Protein AF-A0A496WF68-F1 (afdb_monomer_lite)

Secondary structure (DSSP, 8-state):
-HHHHHH---SS--HHHHHHHH-SS------PPPP-SS---S--HHHHHHHHHHHHHHH-SHHHHHHHHHHHHHHHHHHHHHHHHHHHHHHHHHHHHHHTHHHHHHHHHHHHHHHHHHHHHHHHHHHHHHHHHT---S-------S-----TTHHHHHHHHHHHHHHTT--

Sequence (171 aa):
IVDAMLQCHERSTFIPVLANSFANRTAEVEVQHAERENDDSKYNLWKLISLQFDLLTSMTTFPLRLLSIVGGGIALMGFLLSFVLIVTRLIYGSEWAAQGVFTVFAILFIFIGAQLLGMGLLGEYIGRIYNDVRARPRYFVKEIVGEEIEAKTSRKTKTKTKARVSLAKQV

Radius of gyration: 29.54 Å; chains: 1; bounding box: 76×64×75 Å

Structure (mmCIF, N/CA/C/O backbone):
data_AF-A0A496WF68-F1
#
_entry.id   AF-A0A496WF68-F1
#
loop_
_atom_site.group_PDB
_atom_site.id
_atom_site.type_symbol
_atom_site.label_atom_id
_atom_site.label_alt_id
_atom_site.label_comp_id
_atom_site.label_asym_id
_atom_site.label_entity_id
_atom_site.label_seq_id
_atom_site.pdbx_PDB_ins_code
_atom_site.Cartn_x
_atom_site.Cartn_y
_atom_site.Cartn_z
_atom_site.occupancy
_atom_site.B_iso_or_equiv
_atom_site.auth_seq_id
_atom_site.auth_comp_id
_atom_site.auth_asym_id
_atom_site.auth_atom_id
_atom_site.pdbx_PDB_model_num
ATOM 1 N N . ILE A 1 1 ? -29.947 -5.875 14.674 1.00 78.31 1 ILE A N 1
ATOM 2 C CA . ILE A 1 1 ? -28.654 -5.146 14.680 1.00 78.31 1 ILE A CA 1
ATOM 3 C C . ILE A 1 1 ? -27.714 -5.762 15.706 1.00 78.31 1 ILE A C 1
ATOM 5 O O . ILE A 1 1 ? -26.738 -6.355 15.282 1.00 78.31 1 ILE A O 1
ATOM 9 N N . VAL A 1 2 ? -28.038 -5.741 17.008 1.00 80.75 2 VAL A N 1
ATOM 10 C CA . VAL A 1 2 ? -27.184 -6.343 18.059 1.00 80.75 2 VAL A CA 1
ATOM 11 C C . VAL A 1 2 ? -26.855 -7.814 17.776 1.00 80.75 2 VAL A C 1
ATOM 13 O O . VAL A 1 2 ? -25.684 -8.165 17.737 1.00 80.75 2 VAL A O 1
ATOM 16 N N . ASP A 1 3 ? -27.850 -8.649 17.457 1.00 82.06 3 ASP A N 1
ATOM 17 C CA . ASP A 1 3 ? -27.604 -10.063 17.122 1.00 82.06 3 ASP A CA 1
ATOM 18 C C . ASP A 1 3 ? -26.730 -10.254 15.872 1.00 82.06 3 ASP A C 1
ATOM 20 O O . ASP A 1 3 ? -25.949 -11.197 15.810 1.00 82.06 3 ASP A O 1
ATOM 24 N N . ALA A 1 4 ? -26.835 -9.355 14.886 1.00 80.06 4 ALA A N 1
ATOM 25 C CA . ALA A 1 4 ? -26.003 -9.391 13.682 1.00 80.06 4 ALA A CA 1
ATOM 26 C C . ALA A 1 4 ? -24.557 -8.980 14.002 1.00 80.06 4 ALA A C 1
ATOM 28 O O . ALA A 1 4 ? -23.619 -9.650 13.586 1.00 80.06 4 ALA A O 1
ATOM 29 N N . MET A 1 5 ? -24.373 -7.946 14.828 1.00 80.62 5 MET A N 1
ATOM 30 C CA . MET A 1 5 ? -23.054 -7.530 15.311 1.00 80.62 5 MET A CA 1
ATOM 31 C C . MET A 1 5 ? -22.386 -8.610 16.172 1.00 80.62 5 MET A C 1
ATOM 33 O O . MET A 1 5 ? -21.175 -8.782 16.091 1.00 80.62 5 MET A O 1
ATOM 37 N N . LEU A 1 6 ? -23.156 -9.363 16.966 1.00 80.88 6 LEU A N 1
ATOM 38 C CA . LEU A 1 6 ? -22.646 -10.486 17.762 1.00 80.88 6 LEU A CA 1
ATOM 39 C C . LEU A 1 6 ? -22.175 -11.672 16.901 1.00 80.88 6 LEU A C 1
ATOM 41 O O . LEU A 1 6 ? -21.396 -12.491 17.381 1.00 80.88 6 LEU A O 1
ATOM 45 N N . GLN A 1 7 ? -22.624 -11.771 15.645 1.00 80.38 7 GLN A N 1
ATOM 46 C CA . GLN A 1 7 ? -22.168 -12.789 14.690 1.00 80.38 7 GLN A CA 1
ATOM 47 C C . GLN A 1 7 ? -20.881 -12.379 13.952 1.00 80.38 7 GLN A C 1
ATOM 49 O O . GLN A 1 7 ? -20.197 -13.241 13.391 1.00 80.38 7 GLN A O 1
ATOM 54 N N . CYS A 1 8 ? -20.515 -11.094 13.968 1.00 75.12 8 CYS A N 1
ATOM 55 C CA . CYS A 1 8 ? -19.260 -10.607 13.405 1.00 75.12 8 CYS A CA 1
ATOM 56 C C . CYS A 1 8 ? -18.089 -10.982 14.324 1.00 75.12 8 CYS A C 1
ATOM 58 O O . CYS A 1 8 ? -17.978 -10.506 15.452 1.00 75.12 8 CYS A O 1
ATOM 60 N N . HIS A 1 9 ? -17.180 -11.821 13.824 1.00 68.38 9 HIS A N 1
ATOM 61 C CA . HIS A 1 9 ? -15.994 -12.282 14.561 1.00 68.38 9 HIS A CA 1
ATOM 62 C C . HIS A 1 9 ? -14.747 -11.408 14.314 1.00 68.38 9 HIS A C 1
ATOM 64 O O . HIS A 1 9 ? -13.626 -11.816 14.612 1.00 68.38 9 HIS A O 1
ATOM 70 N N . GLU A 1 10 ? -14.928 -10.201 13.777 1.00 70.12 10 GLU A N 1
ATOM 71 C CA . GLU A 1 10 ? -13.847 -9.268 13.445 1.00 70.12 10 GLU A CA 1
ATOM 72 C C . GLU A 1 10 ? -13.124 -8.779 14.710 1.00 70.12 10 GLU A C 1
ATOM 74 O O . GLU A 1 10 ? -13.746 -8.238 15.633 1.00 70.12 10 GLU A O 1
ATOM 79 N N . ARG A 1 11 ? -11.790 -8.927 14.772 1.00 64.06 11 ARG A N 1
ATOM 80 C CA . ARG A 1 11 ? -11.011 -8.452 15.933 1.00 64.06 11 ARG A CA 1
ATOM 81 C C . ARG A 1 11 ? -10.917 -6.934 16.008 1.00 64.06 11 ARG A C 1
ATOM 83 O O . ARG A 1 11 ? -10.995 -6.383 17.111 1.00 64.06 11 ARG A O 1
ATOM 90 N N . SER A 1 12 ? -10.715 -6.280 14.865 1.00 61.72 12 SER A N 1
ATOM 91 C CA . SER A 1 12 ? -10.558 -4.825 14.755 1.00 61.72 12 SER A CA 1
ATOM 92 C C . SER A 1 12 ? -11.928 -4.159 14.648 1.00 61.72 12 SER A C 1
ATOM 94 O O . SER A 1 12 ? -12.332 -3.682 13.592 1.00 61.72 12 SER A O 1
ATOM 96 N N . THR A 1 13 ? -12.696 -4.190 15.737 1.00 60.31 13 THR A N 1
ATOM 97 C CA . THR A 1 13 ? -14.057 -3.648 15.726 1.00 60.31 13 THR A CA 1
ATOM 98 C C . THR A 1 13 ? -14.041 -2.167 16.078 1.00 60.31 13 THR A C 1
ATOM 100 O O . THR A 1 13 ? -14.004 -1.801 17.253 1.00 60.31 13 THR A O 1
ATOM 103 N N . PHE A 1 14 ? -14.141 -1.301 15.074 1.00 71.75 14 PHE A N 1
ATOM 104 C CA . PHE A 1 14 ? -14.607 0.060 15.315 1.00 71.75 14 PHE A CA 1
ATOM 105 C C . PHE A 1 14 ? -16.136 0.010 15.435 1.00 71.75 14 PHE A C 1
ATOM 107 O O . PHE A 1 14 ? -16.854 0.044 14.437 1.00 71.75 14 PHE A O 1
ATOM 114 N N . ILE A 1 15 ? -16.631 -0.152 16.670 1.00 76.69 15 ILE A N 1
ATOM 115 C CA . ILE A 1 15 ? -18.056 -0.389 16.977 1.00 76.69 15 ILE A CA 1
ATOM 116 C C . ILE A 1 15 ? -18.996 0.594 16.255 1.00 76.69 15 ILE A C 1
ATOM 118 O O . ILE A 1 15 ? -19.984 0.118 15.698 1.00 76.69 15 ILE A O 1
ATOM 122 N N . PRO A 1 16 ? -18.708 1.912 16.183 1.00 77.31 16 PRO A N 1
ATOM 123 C CA . PRO A 1 16 ? -19.573 2.852 15.468 1.00 77.31 16 PRO A CA 1
ATOM 124 C C . PRO A 1 16 ? -19.729 2.532 13.977 1.00 77.31 16 PRO A C 1
ATOM 126 O O . PRO A 1 16 ? -20.835 2.591 13.449 1.00 77.31 16 PRO A O 1
ATOM 129 N N . VAL A 1 17 ? -18.641 2.146 13.302 1.00 78.75 17 VAL A N 1
ATOM 130 C CA . VAL A 1 17 ? -18.657 1.814 11.868 1.00 78.75 17 VAL A CA 1
ATOM 131 C C . VAL A 1 17 ? -19.425 0.517 11.633 1.00 78.75 17 VAL A C 1
ATOM 133 O O . VAL A 1 17 ? -20.285 0.464 10.756 1.00 78.75 17 VAL A O 1
ATOM 136 N N . LEU A 1 18 ? -19.182 -0.504 12.462 1.00 78.94 18 LEU A N 1
ATOM 137 C CA . LEU A 1 18 ? -19.902 -1.774 12.367 1.00 78.94 18 LEU A CA 1
ATOM 138 C C . LEU A 1 18 ? -21.403 -1.585 12.629 1.00 78.94 18 LEU A C 1
ATOM 140 O O . LEU A 1 18 ? -22.237 -2.103 11.891 1.00 78.94 18 LEU A O 1
ATOM 144 N N . ALA A 1 19 ? -21.753 -0.806 13.655 1.00 80.88 19 ALA A N 1
ATOM 145 C CA . ALA A 1 19 ? -23.139 -0.499 13.985 1.00 80.88 19 ALA A CA 1
ATOM 146 C C . ALA A 1 19 ? -23.842 0.235 12.837 1.00 80.88 19 ALA A C 1
ATOM 148 O O . ALA A 1 19 ? -24.966 -0.127 12.498 1.00 80.88 19 ALA A O 1
ATOM 149 N N . ASN A 1 20 ? -23.176 1.213 12.213 1.00 82.38 20 ASN A N 1
ATOM 150 C CA . ASN A 1 20 ? -23.735 1.974 11.097 1.00 82.38 20 ASN A CA 1
ATOM 151 C C . ASN A 1 20 ? -23.919 1.110 9.834 1.00 82.38 20 ASN A C 1
ATOM 153 O O . ASN A 1 20 ? -24.922 1.250 9.146 1.00 82.38 20 ASN A O 1
ATOM 157 N N . SER A 1 21 ? -23.020 0.151 9.574 1.00 79.62 21 SER A N 1
ATOM 158 C CA . SER A 1 21 ? -23.135 -0.789 8.441 1.00 79.62 21 SER A CA 1
ATOM 159 C C . SER A 1 21 ? -24.405 -1.655 8.499 1.00 79.62 21 SER A C 1
ATOM 161 O O . SER A 1 21 ? -25.029 -1.934 7.477 1.00 79.62 21 SER A O 1
ATOM 163 N N . PHE A 1 22 ? -24.833 -2.050 9.705 1.00 83.12 22 PHE A N 1
ATOM 164 C CA . PHE A 1 22 ? -26.060 -2.832 9.913 1.00 83.12 22 PHE A CA 1
ATOM 165 C C . PHE A 1 22 ? -27.289 -1.983 10.268 1.00 83.12 22 PHE A C 1
ATOM 167 O O . PHE A 1 22 ? -28.390 -2.528 10.414 1.00 83.12 22 PHE A O 1
ATOM 174 N N . ALA A 1 23 ? -27.124 -0.677 10.472 1.00 84.12 23 ALA A N 1
ATOM 175 C CA . ALA A 1 23 ? -28.216 0.208 10.842 1.00 84.12 23 ALA A CA 1
ATOM 176 C C . ALA A 1 23 ? -29.029 0.601 9.606 1.00 84.12 23 ALA A C 1
ATOM 178 O O . ALA A 1 23 ? -28.499 1.085 8.617 1.00 84.12 23 ALA A O 1
ATOM 179 N N . ASN A 1 24 ? -30.351 0.429 9.684 1.00 80.25 24 ASN A N 1
ATOM 180 C CA . ASN A 1 24 ? -31.257 0.827 8.603 1.00 80.25 24 ASN A CA 1
ATOM 181 C C . ASN A 1 24 ? -31.665 2.311 8.694 1.00 80.25 24 ASN A C 1
ATOM 183 O O . ASN A 1 24 ? -32.071 2.922 7.712 1.00 80.25 24 ASN A O 1
ATOM 187 N N . ARG A 1 25 ? -31.597 2.895 9.898 1.00 81.25 25 ARG A N 1
ATOM 188 C CA . ARG A 1 25 ? -31.911 4.303 10.148 1.00 81.25 25 ARG A CA 1
ATOM 189 C C . ARG A 1 25 ? -31.000 4.836 11.244 1.00 81.25 25 ARG A C 1
ATOM 191 O O . ARG A 1 25 ? -31.061 4.362 12.377 1.00 81.25 25 ARG A O 1
ATOM 198 N N . THR A 1 26 ? -30.180 5.813 10.896 1.00 84.12 26 THR A N 1
ATOM 199 C CA . THR A 1 26 ? -29.289 6.527 11.809 1.00 84.12 26 THR A CA 1
ATOM 200 C C . THR A 1 26 ? -29.773 7.958 11.998 1.00 84.12 26 THR A C 1
ATOM 202 O O . THR A 1 26 ? -30.348 8.563 11.094 1.00 84.12 26 THR A O 1
ATOM 205 N N . ALA A 1 27 ? -29.601 8.470 13.211 1.00 87.25 27 ALA A N 1
ATOM 206 C CA . ALA A 1 27 ? -29.885 9.849 13.570 1.00 87.25 27 ALA A CA 1
ATOM 207 C C . ALA A 1 27 ? -28.755 10.339 14.473 1.00 87.25 27 ALA A C 1
ATOM 209 O O . ALA A 1 27 ? -28.272 9.587 15.323 1.00 87.25 27 ALA A O 1
ATOM 210 N N . GLU A 1 28 ? -28.337 11.580 14.273 1.00 86.69 28 GLU A N 1
ATOM 211 C CA . GLU A 1 28 ? -27.334 12.228 15.107 1.00 86.69 28 GLU A CA 1
ATOM 212 C C . GLU A 1 28 ? -28.044 12.975 16.234 1.00 86.69 28 GLU A C 1
ATOM 214 O O . GLU A 1 28 ? -29.037 13.668 16.009 1.00 86.69 28 GLU A O 1
ATOM 219 N N . VAL A 1 29 ? -27.562 12.788 17.460 1.00 88.19 29 VAL A N 1
ATOM 220 C CA . VAL A 1 29 ? -28.051 13.509 18.634 1.00 88.19 29 VAL A CA 1
ATOM 221 C C . VAL A 1 29 ? -26.917 14.396 19.100 1.00 88.19 29 VAL A C 1
ATOM 223 O O . VAL A 1 29 ? -25.846 13.900 19.450 1.00 88.19 29 VAL A O 1
ATOM 226 N N . GLU A 1 30 ? -27.144 15.703 19.076 1.00 86.25 30 GLU A N 1
ATOM 227 C CA . GLU A 1 30 ? -26.165 16.661 19.563 1.00 86.25 30 GLU A CA 1
ATOM 228 C C . GLU A 1 30 ? -26.055 16.543 21.085 1.00 86.25 30 GLU A C 1
ATOM 230 O O . GLU A 1 30 ? -27.050 16.601 21.811 1.00 86.25 30 GLU A O 1
ATOM 235 N N . VAL A 1 31 ? -24.831 16.337 21.567 1.00 86.62 31 VAL A N 1
ATOM 236 C CA . VAL A 1 31 ? -24.531 16.221 22.993 1.00 86.62 31 VAL A CA 1
ATOM 237 C C . VAL A 1 31 ? -23.508 17.291 23.331 1.00 86.62 31 VAL A C 1
ATOM 239 O O . VAL A 1 31 ? -22.436 17.347 22.721 1.00 86.62 31 VAL A O 1
ATOM 242 N N . GLN A 1 32 ? -23.825 18.144 24.302 1.00 84.75 32 GLN A N 1
ATOM 243 C CA . GLN A 1 32 ? -22.869 19.135 24.779 1.00 84.75 32 GLN A CA 1
ATOM 244 C C . GLN A 1 32 ? -21.726 18.426 25.505 1.00 84.75 32 GLN A C 1
ATOM 246 O O . GLN A 1 32 ? -21.946 17.636 26.424 1.00 84.75 32 GLN A O 1
ATOM 251 N N . HIS A 1 33 ? -20.502 18.698 25.065 1.00 79.75 33 HIS A N 1
ATOM 252 C CA . HIS A 1 33 ? -19.299 18.200 25.711 1.00 79.75 33 HIS A CA 1
ATOM 253 C C . HIS A 1 33 ? -18.791 19.277 26.666 1.00 79.75 33 HIS A C 1
ATOM 255 O O . HIS A 1 33 ? -18.559 20.409 26.246 1.00 79.75 33 HIS A O 1
ATOM 261 N N . ALA A 1 34 ? -18.632 18.930 27.943 1.00 80.75 34 ALA A N 1
ATOM 262 C CA . ALA A 1 34 ? -18.008 19.820 28.913 1.00 80.75 34 ALA A CA 1
ATOM 263 C C . ALA A 1 34 ? -16.531 20.049 28.557 1.00 80.75 34 ALA A C 1
ATOM 265 O O . ALA A 1 34 ? -15.852 19.153 28.041 1.00 80.75 34 ALA A O 1
ATOM 266 N N . GLU A 1 35 ? -16.042 21.253 28.837 1.00 72.81 35 GLU A N 1
ATOM 267 C CA . GLU A 1 35 ? -14.637 21.602 28.663 1.00 72.81 35 GLU A CA 1
ATOM 268 C C . GLU A 1 35 ? -13.776 20.750 29.612 1.00 72.81 35 GLU A C 1
ATOM 270 O O . GLU A 1 35 ? -14.160 20.472 30.750 1.00 72.81 35 GLU A O 1
ATOM 275 N N . ARG A 1 36 ? -12.642 20.237 29.125 1.00 73.62 36 ARG A N 1
ATOM 276 C CA . ARG A 1 36 ? -11.786 19.347 29.922 1.00 73.62 36 ARG A CA 1
ATOM 277 C C . ARG A 1 36 ? -11.043 20.176 30.972 1.00 73.62 36 ARG A C 1
ATOM 279 O O . ARG A 1 36 ? -10.199 20.979 30.602 1.00 73.62 36 ARG A O 1
ATOM 286 N N . GLU A 1 37 ? -11.317 19.948 32.257 1.00 68.38 37 GLU A N 1
ATOM 287 C CA . GLU A 1 37 ? -10.675 20.698 33.353 1.00 68.38 37 GLU A CA 1
ATOM 288 C C . GLU A 1 37 ? -9.232 20.265 33.662 1.00 68.38 37 GLU A C 1
ATOM 290 O O . GLU A 1 37 ? -8.469 21.063 34.191 1.00 68.38 37 GLU A O 1
ATOM 295 N N . ASN A 1 38 ? -8.838 19.025 33.351 1.00 62.84 38 ASN A N 1
ATOM 296 C CA . ASN A 1 38 ? -7.491 18.506 33.614 1.00 62.84 38 ASN A CA 1
ATOM 297 C C . ASN A 1 38 ? -7.182 17.307 32.708 1.00 62.84 38 ASN A C 1
ATOM 299 O O . ASN A 1 38 ? -7.643 16.203 32.984 1.00 62.84 38 ASN A O 1
ATOM 303 N N . ASP A 1 39 ? -6.437 17.525 31.625 1.00 64.19 39 ASP A N 1
ATOM 304 C CA . ASP A 1 39 ? -5.540 16.551 30.977 1.00 64.19 39 ASP A CA 1
ATOM 305 C C . ASP A 1 39 ? -5.005 17.159 29.671 1.00 64.19 39 ASP A C 1
ATOM 307 O O . ASP A 1 39 ? -5.748 17.801 28.922 1.00 64.19 39 ASP A O 1
ATOM 311 N N . ASP A 1 40 ?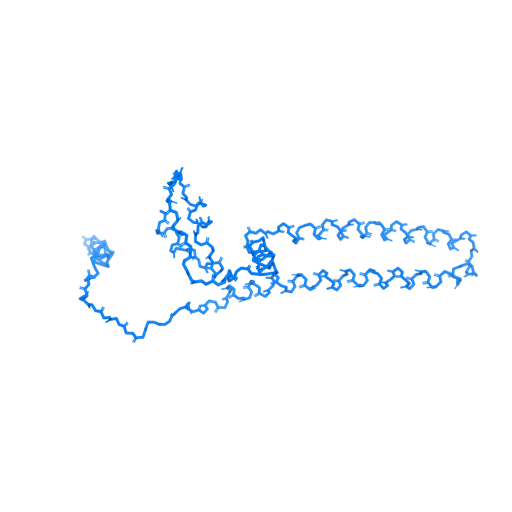 -3.745 16.882 29.342 1.00 68.31 40 ASP A N 1
ATOM 312 C CA . ASP A 1 40 ? -3.243 17.111 27.989 1.00 68.31 40 ASP A CA 1
ATOM 313 C C . ASP A 1 40 ? -3.926 16.155 27.000 1.00 68.31 40 ASP A C 1
ATOM 315 O O . ASP A 1 40 ? -4.259 15.002 27.304 1.00 68.31 40 ASP A O 1
ATOM 319 N N . SER A 1 41 ? -4.126 16.621 25.766 1.00 66.88 41 SER A N 1
ATOM 320 C CA . SER A 1 41 ? -4.693 15.794 24.702 1.00 66.88 41 SER A CA 1
ATOM 321 C C . SER A 1 41 ? -3.875 14.510 24.517 1.00 66.88 41 SER A C 1
ATOM 323 O O . SER A 1 41 ? -2.739 14.532 24.046 1.00 66.88 41 SER A O 1
ATOM 325 N N . LYS A 1 42 ? -4.487 13.348 24.787 1.00 67.56 42 LYS A N 1
ATOM 326 C CA . LYS A 1 42 ? -3.890 12.029 24.485 1.00 67.56 42 LYS A CA 1
ATOM 327 C C . LYS A 1 42 ? -3.793 11.737 22.978 1.00 67.56 42 LYS A C 1
ATOM 329 O O . LYS A 1 42 ? -3.311 10.668 22.585 1.00 67.56 42 LYS A O 1
ATOM 334 N N . TYR A 1 43 ? -4.258 12.663 22.136 1.00 66.25 43 TYR A N 1
ATOM 335 C CA . TYR A 1 43 ? -4.214 12.579 20.682 1.00 66.25 43 TYR A CA 1
ATOM 336 C C . TYR A 1 43 ? -2.986 13.312 20.145 1.00 66.25 43 TYR A C 1
ATOM 338 O O . TYR A 1 43 ? -3.001 14.518 19.922 1.00 66.25 43 TYR A O 1
ATOM 346 N N . ASN A 1 44 ? -1.919 12.552 19.908 1.00 79.50 44 ASN A N 1
ATOM 347 C CA . ASN A 1 44 ? -0.763 13.026 19.157 1.00 79.50 44 ASN A CA 1
ATOM 348 C C . ASN A 1 44 ? -1.045 12.879 17.648 1.00 79.50 44 ASN A C 1
ATOM 350 O O . ASN A 1 44 ? -1.613 11.861 17.243 1.00 79.50 44 ASN A O 1
ATOM 354 N N . LEU A 1 45 ? -0.647 13.847 16.813 1.00 79.75 45 LEU A N 1
ATOM 355 C CA . LEU A 1 45 ? -0.923 13.855 15.362 1.00 79.75 45 LEU A CA 1
ATOM 356 C C . LEU A 1 45 ? -0.498 12.545 14.676 1.00 79.75 45 LEU A C 1
ATOM 358 O O . LEU A 1 45 ? -1.242 11.981 13.876 1.00 79.75 45 LEU A O 1
ATOM 362 N N . TRP A 1 46 ? 0.650 11.992 15.068 1.00 80.25 46 TRP A N 1
ATOM 363 C CA . TRP A 1 46 ? 1.143 10.699 14.577 1.00 80.25 46 TRP A CA 1
ATOM 364 C C . TRP A 1 46 ? 0.215 9.526 14.905 1.00 80.25 46 TRP A C 1
ATOM 366 O O . TRP A 1 46 ? 0.036 8.617 14.096 1.00 80.25 46 TRP A O 1
ATOM 376 N N . LYS A 1 47 ? -0.418 9.563 16.079 1.00 77.06 47 LYS A N 1
ATOM 377 C CA . LYS A 1 47 ? -1.352 8.531 16.533 1.00 77.06 47 LYS A CA 1
ATOM 378 C C . LYS A 1 47 ? -2.676 8.602 15.770 1.00 77.06 47 LYS A C 1
ATOM 380 O O . LYS A 1 47 ? -3.246 7.559 15.475 1.00 77.06 47 LYS A O 1
ATOM 385 N N . LEU A 1 48 ? -3.125 9.806 15.407 1.00 80.06 48 LEU A N 1
ATOM 386 C CA . LEU A 1 48 ? -4.287 10.009 14.531 1.00 80.06 48 LEU A CA 1
ATOM 387 C C . LEU A 1 48 ? -4.034 9.471 13.117 1.00 80.06 48 LEU A C 1
ATOM 389 O O . LEU A 1 48 ? -4.882 8.770 12.572 1.00 80.06 48 LEU A O 1
ATOM 393 N N . ILE A 1 49 ? -2.859 9.748 12.544 1.00 78.44 49 ILE A N 1
ATOM 394 C CA . ILE A 1 49 ? -2.490 9.252 11.209 1.00 78.44 49 ILE A CA 1
ATOM 395 C C . ILE A 1 49 ? -2.417 7.721 11.208 1.00 78.44 49 ILE A C 1
ATOM 397 O O . ILE A 1 49 ? -3.032 7.081 10.358 1.00 78.44 49 ILE A O 1
ATOM 401 N N . SER A 1 50 ? -1.735 7.127 12.194 1.00 76.94 50 SER A N 1
ATOM 402 C CA . SER A 1 50 ? -1.692 5.668 12.363 1.00 76.94 50 SER A CA 1
ATOM 403 C C . SER A 1 50 ? -3.095 5.072 12.489 1.00 76.94 50 SER A C 1
ATOM 405 O O . SER A 1 50 ? -3.396 4.091 11.817 1.00 76.94 50 SER A O 1
ATOM 407 N N . LEU A 1 51 ? -3.972 5.690 13.290 1.00 75.94 51 LEU A N 1
ATOM 408 C CA . LEU A 1 51 ? -5.353 5.236 13.465 1.00 75.94 51 LEU A CA 1
ATOM 409 C C . LEU A 1 51 ? -6.137 5.256 12.144 1.00 75.94 51 LEU A C 1
ATOM 411 O O . LEU A 1 51 ? -6.892 4.328 11.864 1.00 75.94 51 LEU A O 1
ATOM 415 N N . GLN A 1 52 ? -5.947 6.286 11.316 1.00 75.62 52 GLN A N 1
ATOM 416 C CA . GLN A 1 52 ? -6.598 6.383 10.011 1.00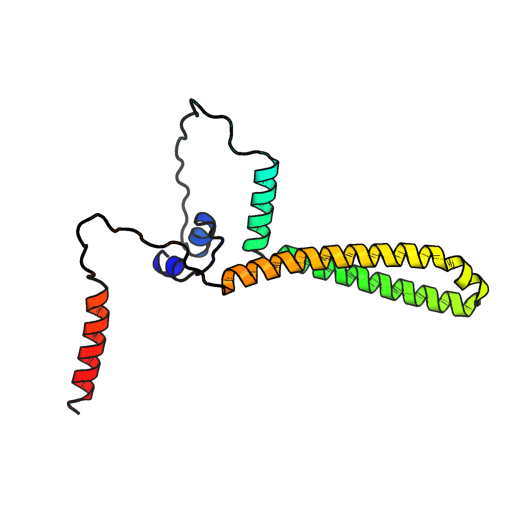 75.62 52 GLN A CA 1
ATOM 417 C C . GLN A 1 52 ? -6.097 5.310 9.033 1.00 75.62 52 GLN A C 1
ATOM 419 O O . GLN A 1 52 ? -6.905 4.737 8.299 1.00 75.62 52 GLN A O 1
ATOM 424 N N . PHE A 1 53 ? -4.792 5.013 9.029 1.00 71.75 53 PHE A N 1
ATOM 425 C CA . PHE A 1 53 ? -4.229 3.916 8.235 1.00 71.75 53 PHE A CA 1
ATOM 426 C C . PHE A 1 53 ? -4.734 2.552 8.714 1.00 71.75 53 PHE A C 1
ATOM 428 O O . PHE A 1 53 ? -5.120 1.727 7.888 1.00 71.75 53 PHE A O 1
ATOM 435 N N . ASP A 1 54 ? -4.821 2.333 10.027 1.00 74.50 54 ASP A N 1
ATOM 436 C CA . ASP A 1 54 ? -5.397 1.115 10.601 1.00 74.50 54 ASP A CA 1
ATOM 437 C C . ASP A 1 54 ? -6.869 0.932 10.212 1.00 74.50 54 ASP A C 1
ATOM 439 O O . ASP A 1 54 ? -7.288 -0.174 9.854 1.00 74.50 54 ASP A O 1
ATOM 443 N N . LEU A 1 55 ? -7.657 2.010 10.243 1.00 72.00 55 LEU A N 1
ATOM 444 C CA . LEU A 1 55 ? -9.058 2.016 9.815 1.00 72.00 55 LEU A CA 1
ATOM 445 C C . LEU A 1 55 ? -9.206 1.730 8.317 1.00 72.00 55 LEU A C 1
ATOM 447 O O . LEU A 1 55 ? -9.998 0.867 7.941 1.00 72.00 55 LEU A O 1
ATOM 451 N N . LEU A 1 56 ? -8.428 2.403 7.465 1.00 72.44 56 LEU A N 1
ATOM 452 C CA . LEU A 1 56 ? -8.438 2.159 6.020 1.00 72.44 56 LEU A CA 1
ATOM 453 C C . LEU A 1 56 ? -8.063 0.708 5.702 1.00 72.44 56 LEU A C 1
ATOM 455 O O . LEU A 1 56 ? -8.789 0.030 4.985 1.00 72.44 56 LEU A O 1
ATOM 459 N N . THR A 1 57 ? -6.980 0.195 6.275 1.00 71.19 57 THR A N 1
ATOM 460 C CA . THR A 1 57 ? -6.499 -1.163 5.988 1.00 71.19 57 THR A CA 1
ATOM 461 C C . THR A 1 57 ? -7.415 -2.251 6.563 1.00 71.19 57 THR A C 1
ATOM 463 O O . THR A 1 57 ? -7.495 -3.340 6.000 1.00 71.19 57 THR A O 1
ATOM 466 N N . SER A 1 58 ? -8.125 -1.987 7.669 1.00 67.19 58 SER A N 1
ATOM 467 C CA . SER A 1 58 ? -9.041 -2.968 8.278 1.00 67.19 58 SER A CA 1
ATOM 468 C C . SER A 1 58 ? -10.415 -3.039 7.614 1.00 67.19 58 SER A C 1
ATOM 470 O O . SER A 1 58 ? -11.021 -4.106 7.616 1.00 67.19 58 SER A O 1
ATOM 472 N N . MET A 1 59 ? -10.900 -1.934 7.041 1.00 67.62 59 MET A N 1
ATOM 473 C CA . MET A 1 59 ? -12.255 -1.850 6.480 1.00 67.62 59 MET A CA 1
ATOM 474 C C . MET A 1 59 ? -12.282 -1.905 4.948 1.00 67.62 59 MET A C 1
ATOM 476 O O . MET A 1 59 ? -13.354 -2.060 4.363 1.00 67.62 59 MET A O 1
ATOM 480 N N . THR A 1 60 ? -11.136 -1.772 4.267 1.00 72.75 60 THR A N 1
ATOM 481 C CA . THR A 1 60 ? -11.082 -1.817 2.801 1.00 72.75 60 THR A CA 1
ATOM 482 C C . THR A 1 60 ? -9.831 -2.496 2.247 1.00 72.75 60 THR A C 1
ATOM 484 O O . THR A 1 60 ? -8.735 -2.403 2.787 1.00 72.75 60 THR A O 1
ATOM 487 N N . THR A 1 61 ? -9.988 -3.150 1.095 1.00 77.31 61 THR A N 1
ATOM 488 C CA . THR A 1 61 ? -8.891 -3.694 0.274 1.00 77.31 61 THR A CA 1
ATOM 489 C C . THR A 1 61 ? -8.349 -2.671 -0.730 1.00 77.31 61 THR A C 1
ATOM 491 O O . THR A 1 61 ? -7.518 -3.000 -1.580 1.00 77.31 61 THR A O 1
ATOM 494 N N . PHE A 1 62 ? -8.808 -1.417 -0.647 1.00 80.81 62 PHE A N 1
ATOM 495 C CA . PHE A 1 62 ? -8.422 -0.334 -1.548 1.00 80.81 62 PHE A CA 1
ATOM 496 C C . PHE A 1 62 ? -6.901 -0.111 -1.645 1.00 80.81 62 PHE A C 1
ATOM 498 O O . PHE A 1 62 ? -6.415 -0.061 -2.777 1.00 80.81 62 PHE A O 1
ATOM 505 N N . PRO A 1 63 ? -6.118 -0.050 -0.544 1.00 80.12 63 PRO A N 1
ATOM 506 C CA . PRO A 1 63 ? -4.666 0.142 -0.635 1.00 80.12 63 PRO A CA 1
ATOM 507 C C . PRO A 1 63 ? -3.965 -0.976 -1.419 1.00 80.12 63 PRO A C 1
ATOM 509 O O . PRO A 1 63 ? -3.107 -0.713 -2.260 1.00 80.12 63 PRO A O 1
ATOM 512 N N . LEU A 1 64 ? -4.383 -2.226 -1.202 1.00 83.6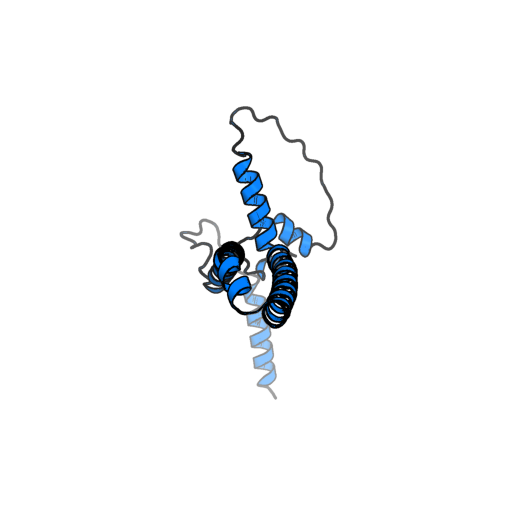9 64 LEU A N 1
ATOM 513 C CA . LEU A 1 64 ? -3.840 -3.394 -1.899 1.00 83.69 64 LEU A CA 1
ATOM 514 C C . LEU A 1 64 ? -4.215 -3.385 -3.391 1.00 83.69 64 LEU A C 1
ATOM 516 O O . LEU A 1 64 ? -3.395 -3.705 -4.257 1.00 83.69 64 LEU A O 1
ATOM 520 N N . ARG A 1 65 ? -5.439 -2.952 -3.715 1.00 85.62 65 ARG A N 1
ATOM 521 C CA . ARG A 1 65 ? -5.904 -2.818 -5.102 1.00 85.62 65 ARG A CA 1
ATOM 522 C C . ARG A 1 65 ? -5.199 -1.683 -5.844 1.00 85.62 65 ARG A C 1
ATOM 524 O O . ARG A 1 65 ? -4.824 -1.870 -6.999 1.00 85.62 65 ARG A O 1
ATOM 531 N N . LEU A 1 66 ? -4.972 -0.547 -5.186 1.00 87.12 66 LEU A N 1
ATOM 532 C CA . LEU A 1 66 ? -4.203 0.568 -5.738 1.00 87.12 66 LEU A CA 1
ATOM 533 C C . LEU A 1 66 ? -2.772 0.130 -6.058 1.00 87.12 66 LEU A C 1
ATOM 535 O O . LEU A 1 66 ? -2.302 0.349 -7.173 1.00 87.12 66 LEU A O 1
ATOM 539 N N . LEU A 1 67 ? -2.117 -0.557 -5.116 1.00 88.19 67 LEU A N 1
ATOM 540 C CA . LEU A 1 67 ? -0.779 -1.106 -5.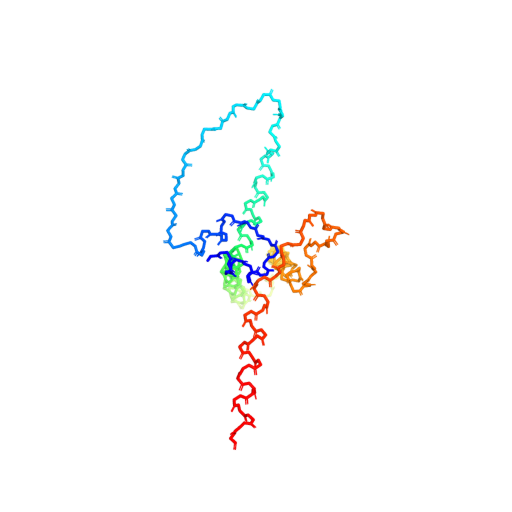319 1.00 88.19 67 LEU A CA 1
ATOM 541 C C . LEU A 1 67 ? -0.736 -2.073 -6.511 1.00 88.19 67 LEU A C 1
ATOM 543 O O . LEU A 1 67 ? 0.210 -2.036 -7.290 1.00 88.19 67 LEU A O 1
ATOM 547 N N . SER A 1 68 ? -1.774 -2.892 -6.696 1.00 87.88 68 SER A N 1
ATOM 548 C CA . SER A 1 68 ? -1.870 -3.817 -7.834 1.00 87.88 68 SER A CA 1
ATOM 549 C C . SER A 1 68 ? -1.977 -3.084 -9.178 1.00 87.88 68 SER A C 1
ATOM 551 O O . SER A 1 68 ? -1.329 -3.477 -10.145 1.00 87.88 68 SER A O 1
ATOM 553 N N . ILE A 1 69 ? -2.754 -1.996 -9.244 1.00 92.06 69 ILE A N 1
ATOM 554 C CA . ILE A 1 69 ? -2.887 -1.167 -10.455 1.00 92.06 69 ILE A CA 1
ATOM 555 C C . ILE A 1 69 ? -1.564 -0.459 -10.766 1.00 92.06 69 ILE A C 1
ATOM 557 O O . ILE A 1 69 ? -1.094 -0.501 -11.902 1.00 92.06 69 ILE A O 1
ATOM 561 N N . VAL A 1 70 ? -0.939 0.148 -9.752 1.00 90.94 70 VAL A N 1
ATOM 562 C CA . VAL A 1 70 ? 0.362 0.820 -9.888 1.00 90.94 70 VAL A CA 1
ATOM 563 C C . VAL A 1 70 ? 1.440 -0.178 -10.313 1.00 90.94 70 VAL A C 1
ATOM 565 O O . VAL A 1 70 ? 2.172 0.081 -11.264 1.00 90.94 70 VAL A O 1
ATOM 568 N N . GLY A 1 71 ? 1.497 -1.348 -9.674 1.00 91.12 71 GLY A N 1
ATOM 569 C CA . GLY A 1 71 ? 2.415 -2.430 -10.029 1.00 91.12 71 GLY A CA 1
ATOM 570 C C . GLY A 1 71 ? 2.208 -2.935 -11.458 1.00 91.12 71 GLY A C 1
ATOM 571 O O . GLY A 1 71 ? 3.182 -3.140 -12.178 1.00 91.12 71 GLY A O 1
ATOM 572 N N . GLY A 1 72 ? 0.956 -3.053 -11.906 1.00 92.00 72 GLY A N 1
ATOM 573 C CA . GLY A 1 72 ? 0.630 -3.378 -13.296 1.00 92.00 72 GLY A CA 1
ATOM 574 C C . GLY A 1 72 ? 1.126 -2.321 -14.289 1.00 92.00 72 GLY A C 1
ATOM 575 O O . GLY A 1 72 ? 1.710 -2.670 -15.315 1.00 92.00 72 GLY A O 1
ATOM 576 N N . GLY A 1 73 ? 0.967 -1.034 -13.966 1.00 93.44 73 GLY A N 1
ATOM 577 C CA . GLY A 1 73 ? 1.505 0.066 -14.775 1.00 93.44 73 GLY A CA 1
ATOM 578 C C . GLY A 1 73 ? 3.035 0.045 -14.856 1.00 93.44 73 GLY A C 1
ATOM 579 O O . GLY A 1 73 ? 3.606 0.156 -15.941 1.00 93.44 73 GLY A O 1
ATOM 580 N N . ILE A 1 74 ? 3.695 -0.185 -13.719 1.00 92.12 74 ILE A N 1
ATOM 581 C CA . ILE A 1 74 ? 5.151 -0.339 -13.611 1.00 92.12 74 ILE A CA 1
ATOM 582 C C . ILE A 1 74 ? 5.640 -1.531 -14.455 1.00 92.12 74 ILE A C 1
ATOM 584 O O . ILE A 1 74 ? 6.620 -1.401 -15.190 1.00 92.12 74 ILE A O 1
ATOM 588 N N . ALA A 1 75 ? 4.935 -2.666 -14.421 1.00 92.12 75 ALA A N 1
ATOM 589 C CA . ALA A 1 75 ? 5.257 -3.838 -15.234 1.00 92.12 75 ALA A CA 1
ATOM 590 C C . ALA A 1 75 ? 5.117 -3.563 -16.741 1.00 92.12 75 ALA A C 1
ATOM 592 O O . ALA A 1 75 ? 5.989 -3.952 -17.519 1.00 92.12 75 ALA A O 1
ATOM 593 N N . LEU A 1 76 ? 4.066 -2.848 -17.157 1.00 94.69 76 LEU A N 1
ATOM 594 C CA . LEU A 1 76 ? 3.858 -2.476 -18.559 1.00 94.69 76 LEU A CA 1
ATOM 595 C C . LEU A 1 76 ? 4.944 -1.511 -19.062 1.00 94.69 76 LEU A C 1
ATOM 597 O O . LEU A 1 76 ? 5.493 -1.721 -20.143 1.00 94.69 76 LEU A O 1
ATOM 601 N N . MET A 1 77 ? 5.319 -0.505 -18.263 1.00 91.56 77 MET A N 1
ATOM 602 C CA . MET A 1 77 ? 6.460 0.369 -18.573 1.00 91.56 77 MET A CA 1
ATOM 603 C C . MET A 1 77 ? 7.775 -0.413 -18.649 1.00 91.56 77 MET A C 1
ATOM 605 O O . MET A 1 77 ? 8.557 -0.194 -19.573 1.00 91.56 77 MET A O 1
ATOM 609 N N . GLY A 1 78 ? 8.008 -1.348 -17.723 1.00 91.19 78 GLY A N 1
ATOM 610 C CA . GLY A 1 78 ? 9.183 -2.220 -17.740 1.00 91.19 78 GLY A CA 1
ATOM 611 C C . GLY A 1 78 ? 9.252 -3.095 -18.995 1.00 91.19 78 GLY A C 1
ATOM 612 O O . GLY A 1 78 ? 10.320 -3.227 -19.593 1.00 91.19 78 GLY A O 1
ATOM 613 N N . PHE A 1 79 ? 8.114 -3.629 -19.446 1.00 92.25 79 PHE A N 1
ATOM 614 C CA . PHE A 1 79 ? 8.026 -4.418 -20.675 1.00 92.25 79 PHE A CA 1
ATOM 615 C C . PHE A 1 79 ? 8.334 -3.579 -21.923 1.00 92.25 79 PHE A C 1
ATOM 617 O O . PHE A 1 79 ? 9.148 -3.988 -22.751 1.00 92.25 79 PHE A O 1
ATOM 624 N N . LEU A 1 80 ? 7.750 -2.381 -22.035 1.00 94.12 80 LEU A N 1
ATOM 625 C CA . LEU A 1 80 ? 8.035 -1.457 -23.139 1.00 94.12 80 LEU A CA 1
ATOM 626 C C . LEU A 1 80 ? 9.509 -1.039 -23.161 1.00 94.12 80 LEU A C 1
ATOM 628 O O . LEU A 1 80 ? 10.138 -1.058 -24.217 1.00 94.12 80 LEU A O 1
ATOM 632 N N . LEU A 1 81 ? 10.078 -0.715 -21.998 1.00 90.38 81 LEU A N 1
ATOM 633 C CA . LEU A 1 81 ? 11.490 -0.364 -21.875 1.00 90.38 81 LEU A CA 1
ATOM 634 C C . LEU A 1 81 ? 12.396 -1.538 -22.274 1.00 90.38 81 LEU A C 1
ATOM 636 O O . LEU A 1 81 ? 13.346 -1.347 -23.028 1.00 90.38 81 LEU A O 1
ATOM 640 N N . SER A 1 82 ? 12.082 -2.758 -21.832 1.00 88.94 82 SER A N 1
ATOM 641 C CA . SER A 1 82 ? 12.813 -3.966 -22.229 1.00 88.94 82 SER A CA 1
ATOM 642 C C . SER A 1 82 ? 12.764 -4.191 -23.743 1.00 88.94 82 SER A C 1
ATOM 644 O O . SER A 1 82 ? 13.801 -4.449 -24.354 1.00 88.94 82 SER A O 1
ATOM 646 N N . PHE A 1 83 ? 11.593 -4.016 -24.363 1.00 93.06 83 PHE A N 1
ATOM 647 C CA . PHE A 1 83 ? 11.439 -4.119 -25.812 1.00 93.06 83 PHE A CA 1
ATOM 648 C C . PHE A 1 83 ? 12.303 -3.089 -26.552 1.00 93.06 83 PHE A C 1
ATOM 650 O O . PHE A 1 83 ? 13.045 -3.455 -27.464 1.00 93.06 83 PHE A O 1
ATOM 657 N N . VAL A 1 84 ? 12.282 -1.823 -26.116 1.00 90.25 84 VAL A N 1
ATOM 658 C CA . VAL A 1 84 ? 13.134 -0.761 -26.678 1.00 90.25 84 VAL A CA 1
ATOM 659 C C . VAL A 1 84 ? 14.615 -1.126 -26.559 1.00 90.25 84 VAL A C 1
ATOM 661 O O . VAL A 1 84 ? 15.329 -1.037 -27.553 1.00 90.25 84 VAL A O 1
ATOM 664 N N . LEU A 1 85 ? 15.067 -1.598 -25.392 1.00 88.19 85 LEU A N 1
ATOM 665 C CA . LEU A 1 85 ? 16.465 -1.990 -25.169 1.00 88.19 85 LEU A CA 1
ATOM 666 C C . LEU A 1 85 ? 16.913 -3.156 -26.063 1.00 88.19 85 LEU A C 1
ATOM 668 O O . LEU A 1 85 ? 18.062 -3.191 -26.506 1.00 88.19 85 LEU A O 1
ATOM 672 N N . ILE A 1 86 ? 16.025 -4.114 -26.341 1.00 89.00 86 ILE A N 1
ATOM 673 C CA . ILE A 1 86 ? 16.313 -5.225 -27.259 1.00 89.00 86 ILE A CA 1
ATOM 674 C C . ILE A 1 86 ? 16.461 -4.703 -28.690 1.00 89.00 86 ILE A C 1
ATOM 676 O O . ILE A 1 86 ? 17.431 -5.044 -29.367 1.00 89.00 86 ILE A O 1
ATOM 680 N N . VAL A 1 87 ? 15.537 -3.851 -29.145 1.00 90.88 87 VAL A N 1
ATOM 681 C CA . VAL A 1 87 ? 15.576 -3.281 -30.500 1.00 90.88 87 VAL A CA 1
ATOM 682 C C . VAL A 1 87 ? 16.826 -2.421 -30.697 1.00 90.88 87 VAL A C 1
ATOM 684 O O . VAL A 1 87 ? 17.534 -2.592 -31.689 1.00 90.88 87 VAL A O 1
ATOM 687 N N . THR A 1 88 ? 17.158 -1.545 -29.745 1.00 86.50 88 THR A N 1
ATOM 688 C CA . THR A 1 88 ? 18.361 -0.705 -29.845 1.00 86.50 88 THR A CA 1
ATOM 689 C C . THR A 1 88 ? 19.641 -1.533 -29.807 1.00 86.50 88 THR A C 1
ATOM 691 O O . THR A 1 88 ? 20.573 -1.230 -30.548 1.00 86.50 88 THR A O 1
ATOM 694 N N . ARG A 1 89 ? 19.684 -2.626 -29.034 1.00 86.69 89 ARG A N 1
ATOM 695 C CA . ARG A 1 89 ? 20.814 -3.568 -29.057 1.00 86.69 89 ARG A CA 1
ATOM 696 C C . ARG A 1 89 ? 21.014 -4.214 -30.431 1.00 86.69 89 ARG A C 1
ATOM 698 O O . ARG A 1 89 ? 22.158 -4.408 -30.834 1.00 86.69 89 ARG A O 1
ATOM 705 N N . LEU A 1 90 ? 19.939 -4.557 -31.144 1.00 88.06 90 LEU A N 1
ATOM 706 C CA . LEU A 1 90 ? 20.036 -5.153 -32.483 1.00 88.06 90 LEU A CA 1
ATOM 707 C C . LEU A 1 90 ? 20.537 -4.152 -33.536 1.00 88.06 90 LEU A C 1
ATOM 709 O O . LEU A 1 90 ? 21.241 -4.556 -34.456 1.00 88.06 90 LEU A O 1
ATOM 713 N N . ILE A 1 91 ? 20.206 -2.864 -33.392 1.00 91.31 91 ILE A N 1
ATOM 714 C CA . ILE A 1 91 ? 20.591 -1.808 -34.345 1.00 91.31 91 ILE A CA 1
ATOM 715 C C . ILE A 1 91 ? 22.014 -1.287 -34.080 1.00 91.31 91 ILE A C 1
ATOM 717 O O . ILE A 1 91 ? 22.802 -1.160 -35.012 1.00 91.31 91 ILE A O 1
ATOM 721 N N . TYR A 1 92 ? 22.348 -0.980 -32.822 1.00 84.50 92 TYR A N 1
ATOM 722 C CA . TYR A 1 92 ? 23.609 -0.321 -32.440 1.00 84.50 92 TYR A CA 1
ATOM 723 C C . TYR A 1 92 ? 24.721 -1.293 -32.006 1.00 84.50 92 TYR A C 1
ATOM 725 O O . TYR A 1 92 ? 25.845 -0.867 -31.741 1.00 84.50 92 TYR A O 1
ATOM 733 N N . GLY A 1 93 ? 24.438 -2.599 -31.948 1.00 83.81 93 GLY A N 1
ATOM 734 C CA . GLY A 1 93 ? 25.419 -3.637 -31.625 1.00 83.81 93 GLY A CA 1
ATOM 735 C C . GLY A 1 93 ? 25.720 -3.800 -30.126 1.00 83.81 93 GLY A C 1
ATOM 736 O O . GLY A 1 93 ? 25.119 -3.165 -29.256 1.00 83.81 93 GLY A O 1
ATOM 737 N N . SER A 1 94 ? 26.650 -4.707 -29.802 1.00 80.00 94 SER A N 1
ATOM 738 C CA . SER A 1 94 ? 26.965 -5.103 -28.417 1.00 80.00 94 SER A CA 1
ATOM 739 C C . SER A 1 94 ? 27.748 -4.057 -27.622 1.00 80.00 94 SER A C 1
ATOM 741 O O . SER A 1 94 ? 27.569 -3.974 -26.409 1.00 80.00 94 SER A O 1
ATOM 743 N N . GLU A 1 95 ? 28.578 -3.254 -28.289 1.00 79.44 95 GLU A N 1
ATOM 744 C CA . GLU A 1 95 ? 29.383 -2.185 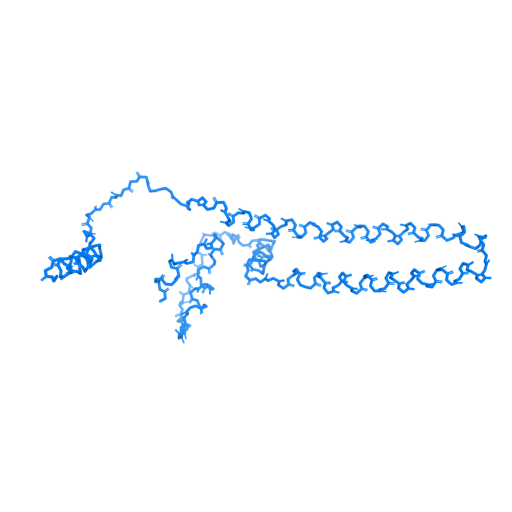-27.674 1.00 79.44 95 GLU A CA 1
ATOM 745 C C . GLU A 1 95 ? 28.495 -1.129 -26.997 1.00 79.44 95 GLU A C 1
ATOM 747 O O . GLU A 1 95 ? 28.732 -0.737 -25.855 1.00 79.44 95 GLU A O 1
ATOM 752 N N . TRP A 1 96 ? 27.401 -0.730 -27.657 1.00 79.75 96 TRP A N 1
ATOM 753 C CA . TRP A 1 96 ? 26.426 0.209 -27.096 1.00 79.75 96 TRP A CA 1
ATOM 754 C C . TRP A 1 96 ? 25.719 -0.368 -25.860 1.00 79.75 96 TRP A C 1
ATOM 756 O O . TRP A 1 96 ? 25.554 0.314 -24.848 1.00 79.75 96 TRP A O 1
ATOM 766 N N . ALA A 1 97 ? 25.354 -1.654 -25.905 1.00 77.81 97 ALA A N 1
ATOM 767 C CA . ALA A 1 97 ? 24.696 -2.325 -24.786 1.00 77.81 97 ALA A CA 1
ATOM 768 C C . ALA A 1 97 ? 25.604 -2.437 -23.544 1.00 77.81 97 ALA A C 1
ATOM 770 O O . ALA A 1 97 ? 25.107 -2.361 -22.420 1.00 77.81 97 ALA A O 1
ATOM 771 N N . ALA A 1 98 ? 26.922 -2.570 -23.729 1.00 77.31 98 ALA A N 1
ATOM 772 C CA . ALA A 1 98 ? 27.885 -2.634 -22.630 1.00 77.31 98 ALA A CA 1
ATOM 773 C C . ALA A 1 98 ? 27.987 -1.312 -21.844 1.00 77.31 98 ALA A C 1
ATOM 775 O O . ALA A 1 98 ? 28.210 -1.331 -20.634 1.00 77.31 98 ALA A O 1
ATOM 776 N N . GLN A 1 99 ? 27.753 -0.164 -22.489 1.00 82.12 99 GLN A N 1
ATOM 777 C CA . GLN A 1 99 ? 27.749 1.140 -21.809 1.00 82.12 99 GLN A CA 1
ATOM 778 C C . GLN A 1 99 ? 26.472 1.386 -20.986 1.00 82.12 99 GLN A C 1
ATOM 780 O O . GLN A 1 99 ? 26.488 2.146 -20.019 1.00 82.12 99 GLN A O 1
ATOM 785 N N . GLY A 1 100 ? 25.370 0.706 -21.320 1.00 83.44 100 GLY A N 1
ATOM 786 C CA . GLY A 1 100 ? 24.084 0.821 -20.622 1.00 83.44 100 GLY A CA 1
ATOM 787 C C . GLY A 1 100 ? 23.981 0.038 -19.307 1.00 83.44 100 GLY A C 1
ATOM 788 O O . GLY A 1 100 ? 22.941 0.063 -18.657 1.00 83.44 100 GLY A O 1
ATOM 789 N N . VAL A 1 101 ? 25.028 -0.670 -18.880 1.00 86.00 101 VAL A N 1
ATOM 790 C CA . VAL A 1 101 ? 24.958 -1.573 -17.715 1.00 86.00 101 VAL A CA 1
ATOM 791 C C . VAL A 1 101 ? 24.595 -0.824 -16.425 1.00 86.00 101 VAL A C 1
ATOM 793 O O . VAL A 1 101 ? 23.767 -1.299 -15.647 1.00 86.00 101 VAL A O 1
ATOM 796 N N . PHE A 1 102 ? 25.132 0.382 -16.221 1.00 86.69 102 PHE A N 1
ATOM 797 C CA . PHE A 1 102 ? 24.819 1.198 -15.042 1.00 86.69 102 PHE A CA 1
ATOM 798 C C . PHE A 1 102 ? 23.352 1.641 -14.990 1.00 86.69 102 PHE A C 1
ATOM 800 O O . PHE A 1 102 ? 22.742 1.609 -13.920 1.00 86.69 102 PHE A O 1
ATOM 807 N N . THR A 1 103 ? 22.757 2.018 -16.127 1.00 87.56 103 THR A N 1
ATOM 808 C CA . THR A 1 103 ? 21.350 2.445 -16.170 1.00 87.56 103 THR A CA 1
ATOM 809 C C . THR A 1 103 ? 20.410 1.267 -15.928 1.00 87.56 103 THR A C 1
ATOM 811 O O . THR A 1 103 ? 19.432 1.413 -15.195 1.00 87.56 103 THR A O 1
ATOM 814 N N . VAL A 1 104 ? 20.742 0.079 -16.444 1.00 87.94 104 VAL A N 1
ATOM 815 C CA . VAL A 1 104 ? 19.982 -1.152 -16.180 1.00 87.94 104 VAL A CA 1
ATOM 816 C C . VAL A 1 104 ? 20.013 -1.513 -14.695 1.00 87.94 104 VAL A C 1
ATOM 818 O O . VAL A 1 104 ? 18.960 -1.811 -14.134 1.00 87.94 104 VAL A O 1
ATOM 821 N N . PHE A 1 105 ? 21.169 -1.432 -14.028 1.00 90.62 105 PHE A N 1
ATOM 822 C CA . PHE A 1 105 ? 21.252 -1.683 -12.584 1.00 90.62 105 PHE A CA 1
ATOM 823 C C . PHE A 1 105 ? 20.483 -0.653 -11.752 1.00 90.62 105 PHE A C 1
ATOM 825 O O . PHE A 1 105 ? 19.790 -1.035 -10.810 1.00 90.62 105 PHE A O 1
ATOM 832 N N . ALA A 1 106 ? 20.559 0.635 -12.101 1.00 90.69 106 ALA A N 1
ATOM 833 C CA . ALA A 1 106 ? 19.799 1.675 -11.407 1.00 90.69 106 ALA A CA 1
ATOM 834 C C . ALA A 1 106 ? 18.288 1.407 -11.487 1.00 90.69 106 ALA A C 1
ATOM 836 O O . ALA A 1 106 ? 17.591 1.428 -10.472 1.00 90.69 106 ALA A O 1
ATOM 837 N N . ILE A 1 107 ? 17.797 1.079 -12.684 1.00 90.38 107 ILE A N 1
ATOM 838 C CA . ILE A 1 107 ? 16.397 0.719 -12.908 1.00 90.38 107 ILE A CA 1
ATOM 839 C C . ILE A 1 107 ? 16.045 -0.552 -12.121 1.00 90.38 107 ILE A C 1
ATOM 841 O O . ILE A 1 107 ? 15.068 -0.553 -11.375 1.00 90.38 107 ILE A O 1
ATOM 845 N N . LEU A 1 108 ? 16.862 -1.605 -12.212 1.00 92.06 108 LEU A N 1
ATOM 846 C CA . LEU A 1 108 ? 16.662 -2.867 -11.493 1.00 92.06 108 LEU A CA 1
ATOM 847 C C . LEU A 1 108 ? 16.472 -2.644 -9.984 1.00 92.06 108 LEU A C 1
ATOM 849 O O . LEU A 1 108 ? 15.518 -3.164 -9.407 1.00 92.06 108 LEU A O 1
ATOM 853 N N . PHE A 1 109 ? 17.338 -1.853 -9.346 1.00 94.12 109 PHE A N 1
ATOM 854 C CA . PHE A 1 109 ? 17.231 -1.585 -7.911 1.00 94.12 109 PHE A CA 1
ATOM 855 C C . PHE A 1 109 ? 15.966 -0.808 -7.541 1.00 94.12 109 PHE A C 1
ATOM 857 O O . PHE A 1 109 ? 15.371 -1.096 -6.502 1.00 94.12 109 PHE A O 1
ATOM 864 N N . ILE A 1 110 ? 15.510 0.115 -8.392 1.00 91.56 110 ILE A N 1
ATOM 865 C CA . ILE A 1 110 ? 14.233 0.815 -8.192 1.00 91.56 110 ILE A CA 1
ATOM 866 C C . ILE A 1 110 ? 13.066 -0.181 -8.222 1.00 91.56 110 ILE A C 1
ATOM 868 O O . ILE A 1 110 ? 12.228 -0.168 -7.319 1.00 91.56 110 ILE A O 1
ATOM 872 N N . PHE A 1 111 ? 13.029 -1.077 -9.212 1.00 91.12 111 PHE A N 1
ATOM 873 C CA . PHE A 1 111 ? 11.983 -2.101 -9.314 1.00 91.12 111 PHE A CA 1
ATOM 874 C C . PHE A 1 111 ? 12.008 -3.070 -8.121 1.00 91.12 111 PHE A C 1
ATOM 876 O O . PHE A 1 111 ? 10.958 -3.355 -7.545 1.00 91.12 111 PHE A O 1
ATOM 883 N N . ILE A 1 112 ? 13.193 -3.527 -7.703 1.00 94.38 112 ILE A N 1
ATOM 884 C CA . ILE A 1 112 ? 13.347 -4.399 -6.527 1.00 94.38 112 ILE A CA 1
ATOM 885 C C . ILE A 1 112 ? 12.875 -3.682 -5.257 1.00 94.38 112 ILE A C 1
ATOM 887 O O . ILE A 1 112 ? 12.130 -4.264 -4.469 1.00 94.38 112 ILE A O 1
ATOM 891 N N . GLY A 1 113 ? 13.252 -2.415 -5.064 1.00 92.00 113 GLY A N 1
ATOM 892 C CA . GLY A 1 113 ? 12.802 -1.613 -3.926 1.00 92.00 113 GLY A CA 1
ATOM 893 C C . GLY A 1 113 ? 11.279 -1.462 -3.889 1.00 92.00 113 GLY A C 1
ATOM 894 O O . GLY A 1 113 ? 10.658 -1.701 -2.852 1.00 92.00 113 GLY A O 1
ATOM 895 N N . ALA A 1 114 ? 10.659 -1.153 -5.032 1.00 89.62 114 ALA A N 1
ATOM 896 C CA . ALA A 1 114 ? 9.204 -1.073 -5.154 1.00 89.62 114 ALA A CA 1
ATOM 897 C C . ALA A 1 114 ? 8.517 -2.418 -4.848 1.00 89.62 114 ALA A C 1
ATOM 899 O O . ALA A 1 114 ? 7.486 -2.453 -4.173 1.00 89.62 114 ALA A O 1
ATOM 900 N N . GLN A 1 115 ? 9.102 -3.537 -5.283 1.00 90.88 115 GLN A N 1
ATOM 901 C CA . GLN A 1 115 ? 8.571 -4.872 -5.010 1.00 90.88 115 GLN A CA 1
ATOM 902 C C . GLN A 1 115 ? 8.690 -5.260 -3.530 1.00 90.88 115 GLN A C 1
ATOM 904 O O . GLN A 1 115 ? 7.755 -5.848 -2.984 1.00 90.88 115 GLN A O 1
ATOM 909 N N . LEU A 1 116 ? 9.787 -4.898 -2.856 1.00 93.31 116 LEU A N 1
ATOM 910 C CA . LEU A 1 116 ? 9.940 -5.097 -1.410 1.00 93.31 116 LEU A CA 1
ATOM 911 C C . LEU A 1 116 ? 8.921 -4.279 -0.610 1.00 93.31 116 LEU A C 1
ATOM 913 O O . LEU A 1 116 ? 8.330 -4.812 0.328 1.00 93.31 116 LEU A O 1
ATOM 917 N N . LEU A 1 117 ? 8.655 -3.029 -1.007 1.00 88.44 117 LEU A N 1
ATOM 918 C CA . LEU A 1 117 ? 7.572 -2.232 -0.418 1.00 88.44 117 LEU A CA 1
ATOM 919 C C . LEU A 1 117 ? 6.213 -2.918 -0.599 1.00 88.44 117 LEU A C 1
ATOM 921 O O . LEU A 1 117 ? 5.436 -3.018 0.352 1.00 88.44 117 LEU A O 1
ATOM 925 N N . GLY A 1 118 ? 5.949 -3.450 -1.795 1.00 88.31 118 GLY A N 1
ATOM 926 C CA . GLY A 1 118 ? 4.726 -4.198 -2.060 1.00 88.31 118 GLY A CA 1
ATOM 927 C C . GLY A 1 118 ? 4.599 -5.471 -1.220 1.00 88.31 118 GLY A C 1
ATOM 928 O O . GLY A 1 118 ? 3.526 -5.746 -0.683 1.00 88.31 118 GLY A O 1
ATOM 929 N N . MET A 1 119 ? 5.696 -6.213 -1.034 1.00 89.88 119 MET A N 1
ATOM 930 C CA . MET A 1 119 ? 5.728 -7.374 -0.139 1.00 89.88 119 MET A CA 1
ATOM 931 C C . MET A 1 119 ? 5.531 -6.989 1.331 1.00 89.88 119 MET A C 1
ATOM 933 O O . MET A 1 119 ? 4.852 -7.718 2.050 1.00 89.88 119 MET A O 1
ATOM 937 N N . GLY A 1 120 ? 6.060 -5.846 1.774 1.00 89.12 120 GLY A N 1
ATOM 938 C CA . GLY A 1 120 ? 5.833 -5.329 3.125 1.00 89.12 120 GLY A CA 1
ATOM 939 C C . GLY A 1 120 ? 4.352 -5.064 3.400 1.00 89.12 120 GLY A C 1
ATOM 940 O O . GLY A 1 120 ? 3.812 -5.552 4.393 1.00 89.12 120 GLY A O 1
ATOM 941 N N . LEU A 1 121 ? 3.672 -4.379 2.474 1.00 86.12 121 LEU A N 1
ATOM 942 C CA . LEU A 1 121 ? 2.233 -4.124 2.576 1.00 86.12 121 LEU A CA 1
ATOM 943 C C . LEU A 1 121 ? 1.436 -5.434 2.555 1.00 86.12 121 LEU A C 1
ATOM 945 O O . LEU A 1 121 ? 0.567 -5.644 3.395 1.00 86.12 121 LEU A O 1
ATOM 949 N N . LEU A 1 122 ? 1.769 -6.360 1.656 1.00 88.00 122 LEU A N 1
ATOM 950 C CA . LEU A 1 122 ? 1.135 -7.679 1.606 1.00 88.00 122 LEU A CA 1
ATOM 951 C C . LEU A 1 122 ? 1.332 -8.466 2.916 1.00 88.00 122 LEU A C 1
ATOM 953 O O . LEU A 1 122 ? 0.396 -9.110 3.391 1.00 88.00 122 LEU A O 1
ATOM 957 N N . GLY A 1 123 ? 2.507 -8.356 3.540 1.00 89.12 123 GLY A N 1
ATOM 958 C CA . GLY A 1 123 ? 2.795 -8.912 4.861 1.00 89.12 123 GLY A CA 1
ATOM 959 C C . GLY A 1 123 ? 1.893 -8.349 5.962 1.00 89.12 123 GLY A C 1
ATOM 960 O O . GLY A 1 123 ? 1.430 -9.112 6.810 1.00 89.12 123 GLY A O 1
ATOM 961 N N . GLU A 1 124 ? 1.571 -7.054 5.927 1.00 84.44 124 GLU A N 1
ATOM 962 C CA . GLU A 1 124 ? 0.631 -6.442 6.875 1.00 84.44 124 GLU A CA 1
ATOM 963 C C . GLU A 1 124 ? -0.784 -7.026 6.729 1.00 84.44 124 GLU A C 1
ATOM 965 O O . GLU A 1 124 ? -1.407 -7.412 7.723 1.00 84.44 124 GLU A O 1
ATOM 970 N N . TYR A 1 125 ? -1.273 -7.172 5.494 1.00 84.94 125 TYR A N 1
ATOM 971 C CA . TYR A 1 125 ? -2.581 -7.783 5.227 1.00 84.94 125 TYR A CA 1
ATOM 972 C C . TYR A 1 125 ? -2.621 -9.257 5.643 1.00 84.94 125 TYR A C 1
ATOM 974 O O . TYR A 1 125 ? -3.567 -9.679 6.310 1.00 84.94 125 TYR A O 1
ATOM 982 N N . ILE A 1 126 ? -1.585 -10.037 5.315 1.00 87.50 126 ILE A N 1
ATOM 983 C CA . ILE A 1 126 ? -1.481 -11.435 5.760 1.00 87.50 126 ILE A CA 1
ATOM 984 C C . ILE A 1 126 ? -1.427 -11.509 7.286 1.00 87.50 126 ILE A C 1
ATOM 986 O O . ILE A 1 126 ? -2.089 -12.362 7.870 1.00 87.50 126 ILE A O 1
ATOM 990 N N . GLY A 1 127 ? -0.695 -10.613 7.950 1.00 85.38 127 GLY A N 1
ATOM 991 C CA . GLY A 1 127 ? -0.644 -10.541 9.408 1.00 85.38 127 GLY A CA 1
ATOM 992 C C . GLY A 1 127 ? -2.019 -10.292 10.031 1.00 85.38 127 GLY A C 1
ATOM 993 O O . GLY A 1 127 ? -2.369 -10.933 11.025 1.00 85.38 127 GLY A O 1
ATOM 994 N N . ARG A 1 128 ? -2.837 -9.421 9.424 1.00 79.12 128 ARG A N 1
ATOM 995 C CA . ARG A 1 128 ? -4.230 -9.185 9.845 1.00 79.12 128 ARG A CA 1
ATOM 996 C C . ARG A 1 128 ? -5.101 -10.426 9.641 1.00 79.12 128 ARG A C 1
ATOM 998 O O . ARG A 1 128 ? -5.756 -10.846 10.591 1.00 79.12 128 ARG A O 1
ATOM 1005 N N . ILE A 1 129 ? -5.022 -11.075 8.478 1.00 83.44 129 ILE A N 1
ATOM 1006 C CA . ILE A 1 129 ? -5.747 -12.329 8.199 1.00 83.44 129 ILE A CA 1
ATOM 1007 C C . ILE A 1 129 ? -5.336 -13.427 9.187 1.00 83.44 129 ILE A C 1
ATOM 1009 O O . ILE A 1 129 ? -6.187 -14.095 9.769 1.00 83.44 129 ILE A O 1
ATOM 1013 N N . TYR A 1 130 ? -4.034 -13.601 9.419 1.00 84.56 130 TYR A N 1
ATOM 1014 C CA . TYR A 1 130 ? -3.512 -14.562 10.387 1.00 84.56 130 TYR A CA 1
ATOM 1015 C C . TYR A 1 130 ? -4.045 -14.271 11.788 1.00 84.56 130 TYR A C 1
ATOM 1017 O O . TYR A 1 130 ? -4.481 -15.190 12.488 1.00 84.56 130 TYR A O 1
ATOM 1025 N N . ASN A 1 131 ? -4.053 -12.994 12.184 1.00 79.19 131 ASN A N 1
ATOM 1026 C CA . ASN A 1 131 ? -4.659 -12.588 13.435 1.00 79.19 131 ASN A CA 1
ATOM 1027 C C . ASN A 1 131 ? -6.127 -12.984 13.452 1.00 79.19 131 ASN A C 1
ATOM 1029 O O . ASN A 1 131 ? -6.493 -13.667 14.392 1.00 79.19 131 ASN A O 1
ATOM 1033 N N . ASP A 1 132 ? -6.960 -12.671 12.468 1.00 78.12 132 ASP A N 1
ATOM 1034 C CA . ASP A 1 132 ? -8.383 -13.042 12.494 1.00 78.12 132 ASP A CA 1
ATOM 1035 C C . ASP A 1 132 ? -8.603 -14.567 12.559 1.00 78.12 132 ASP A C 1
ATOM 1037 O O . ASP A 1 132 ? -9.315 -15.047 13.448 1.00 78.12 132 ASP A O 1
ATOM 1041 N N . VAL A 1 133 ? -7.880 -15.350 11.752 1.00 83.25 133 VAL A N 1
ATOM 1042 C CA . VAL A 1 133 ? -7.981 -16.825 11.712 1.00 83.25 133 VAL A CA 1
ATOM 1043 C C . VAL A 1 133 ? -7.559 -17.487 13.025 1.00 83.25 133 VAL A C 1
ATOM 1045 O O . VAL A 1 133 ? -8.127 -18.508 13.411 1.00 83.25 133 VAL A O 1
ATOM 1048 N N . ARG A 1 134 ? -6.609 -16.908 13.774 1.00 79.81 134 ARG A N 1
ATOM 1049 C CA . ARG A 1 134 ? -6.115 -17.494 15.037 1.00 79.81 134 ARG A CA 1
ATOM 1050 C C . ARG A 1 134 ? -7.202 -17.638 16.116 1.00 79.81 134 ARG A C 1
ATOM 1052 O O . ARG A 1 134 ? -6.912 -18.211 17.161 1.00 79.81 134 ARG A O 1
ATOM 1059 N N . ALA A 1 135 ? -8.395 -17.059 15.914 1.00 70.06 135 ALA A N 1
ATOM 1060 C CA . ALA A 1 135 ? -9.610 -17.163 16.735 1.00 70.06 135 ALA A CA 1
ATOM 1061 C C . ALA A 1 135 ? -9.420 -17.141 18.272 1.00 70.06 135 ALA A C 1
ATOM 1063 O O . ALA A 1 135 ? -10.249 -17.668 19.008 1.00 70.06 135 ALA A O 1
ATOM 1064 N N . ARG A 1 136 ? -8.344 -16.524 18.796 1.00 76.75 136 ARG A N 1
ATOM 1065 C CA . ARG A 1 136 ? -8.136 -16.445 20.249 1.00 76.75 136 ARG A CA 1
ATOM 1066 C C . ARG A 1 136 ? -9.274 -15.647 20.895 1.00 76.75 136 ARG A C 1
ATOM 1068 O O . ARG A 1 136 ? -9.556 -14.556 20.385 1.00 76.75 136 ARG A O 1
ATOM 1075 N N . PRO A 1 137 ? -9.900 -16.155 21.973 1.00 76.44 137 PRO A N 1
ATOM 1076 C CA . PRO A 1 137 ? -10.998 -15.471 22.645 1.00 76.44 137 PRO A CA 1
ATOM 1077 C C . PRO A 1 137 ? -10.537 -14.093 23.134 1.00 76.44 137 PRO A C 1
ATOM 1079 O O . PRO A 1 137 ? -9.423 -13.948 23.638 1.00 76.44 137 PRO A O 1
ATOM 1082 N N . ARG A 1 138 ? -11.380 -13.070 22.938 1.00 72.81 138 ARG A N 1
ATOM 1083 C CA . ARG A 1 138 ? -11.038 -11.659 23.219 1.00 72.81 138 ARG A CA 1
ATOM 1084 C C . ARG A 1 138 ? -10.832 -11.387 24.707 1.00 72.81 138 ARG A C 1
ATOM 1086 O O . ARG A 1 138 ? -10.093 -10.481 25.066 1.00 72.81 138 ARG A O 1
ATOM 1093 N N . TYR A 1 139 ? -11.502 -12.154 25.554 1.00 80.50 139 TYR A N 1
ATOM 1094 C CA . TYR A 1 139 ? -11.432 -12.039 26.997 1.00 80.50 139 TYR A CA 1
ATOM 1095 C C . TYR A 1 139 ? -11.677 -13.405 27.629 1.00 80.50 139 TYR A C 1
ATOM 1097 O O . TYR A 1 139 ? -12.320 -14.276 27.042 1.00 80.50 139 TYR A O 1
ATOM 1105 N N . PHE A 1 140 ? -11.173 -13.562 28.846 1.00 84.56 140 PHE A N 1
ATOM 1106 C CA . PHE A 1 140 ? -11.533 -14.656 29.732 1.00 84.56 140 PHE A CA 1
ATOM 1107 C C . PHE A 1 140 ? -12.296 -14.055 30.905 1.00 84.56 140 PHE A C 1
ATOM 1109 O O . PHE A 1 140 ? -11.833 -13.096 31.523 1.00 84.56 140 PHE A O 1
ATOM 1116 N N . VAL A 1 141 ? -13.482 -14.586 31.185 1.00 85.75 141 VAL A N 1
ATOM 1117 C CA . VAL A 1 141 ? -14.276 -14.155 32.337 1.00 85.75 141 VAL A CA 1
ATOM 1118 C C . VAL A 1 141 ? -13.640 -14.761 33.582 1.00 85.75 141 VAL A C 1
ATOM 1120 O O . VAL A 1 141 ? -13.575 -15.981 33.703 1.00 85.75 141 VAL A O 1
ATOM 1123 N N . LYS A 1 142 ? -13.122 -13.909 34.473 1.00 86.19 142 LYS A N 1
ATOM 1124 C CA . LYS A 1 142 ? -12.458 -14.348 35.709 1.00 86.19 142 LYS A CA 1
ATOM 1125 C C . LYS A 1 142 ? -13.466 -14.679 36.810 1.00 86.19 142 LYS A C 1
ATOM 1127 O O . LYS A 1 142 ? -13.293 -15.664 37.512 1.00 86.19 142 LYS A O 1
ATOM 1132 N N . GLU A 1 143 ? -14.502 -13.861 36.941 1.00 86.38 143 GLU A N 1
ATOM 1133 C CA . GLU A 1 143 ? -15.542 -13.990 37.958 1.00 86.38 143 GLU A CA 1
ATOM 1134 C C . GLU A 1 143 ? -16.788 -13.238 37.478 1.00 86.38 143 GLU A C 1
ATOM 1136 O O . GLU A 1 143 ? -16.666 -12.212 36.803 1.00 86.38 143 GLU A O 1
ATOM 1141 N N . ILE A 1 144 ? -17.976 -13.757 37.787 1.00 83.44 144 ILE A N 1
ATOM 1142 C CA . ILE A 1 144 ? -19.256 -13.100 37.506 1.00 83.44 144 ILE A CA 1
ATOM 1143 C C . ILE A 1 144 ? -19.865 -12.753 38.860 1.00 83.44 144 ILE A C 1
ATOM 1145 O O . ILE A 1 144 ? -20.202 -13.651 39.625 1.00 83.44 144 ILE A O 1
ATOM 1149 N N . VAL A 1 145 ? -19.987 -11.459 39.157 1.00 84.00 145 VAL A N 1
ATOM 1150 C CA . VAL A 1 145 ? -20.569 -10.962 40.411 1.00 84.00 145 VAL A CA 1
ATOM 1151 C C . VAL A 1 145 ? -21.933 -10.347 40.097 1.00 84.00 145 VAL A C 1
ATOM 1153 O O . VAL A 1 145 ? -22.009 -9.322 39.424 1.00 84.00 145 VAL A O 1
ATOM 1156 N N . GLY A 1 146 ? -23.008 -10.997 40.546 1.00 79.69 146 GLY A N 1
ATOM 1157 C CA . GLY A 1 146 ? -24.398 -10.578 40.334 1.00 79.69 146 GLY A CA 1
ATOM 1158 C C . GLY A 1 146 ? -25.373 -11.759 40.395 1.00 79.69 146 GLY A C 1
ATOM 1159 O O . GLY A 1 146 ? -24.954 -12.909 40.283 1.00 79.69 146 GLY A O 1
ATOM 1160 N N . GLU A 1 147 ? -26.668 -11.486 40.580 1.00 65.19 147 GLU A N 1
ATOM 1161 C CA . GLU A 1 147 ? -27.712 -12.513 40.473 1.00 65.19 147 GLU A CA 1
ATOM 1162 C C . GLU A 1 147 ? -27.727 -13.092 39.054 1.00 65.19 147 GLU A C 1
ATOM 1164 O O . GLU A 1 147 ? -27.742 -12.351 38.066 1.00 65.19 147 GLU A O 1
ATOM 1169 N N . GLU A 1 148 ? -27.735 -14.424 38.948 1.00 60.38 148 GLU A N 1
ATOM 1170 C CA . GLU A 1 148 ? -28.009 -15.106 37.690 1.00 60.38 148 GLU A CA 1
ATOM 1171 C C . GLU A 1 148 ? -29.362 -14.621 37.162 1.00 60.38 148 GLU A C 1
ATOM 1173 O O . GLU A 1 148 ? -30.423 -15.050 37.616 1.00 60.38 148 GLU A O 1
ATOM 1178 N N . ILE A 1 149 ? -29.352 -13.757 36.146 1.00 59.34 149 ILE A N 1
ATOM 1179 C CA . ILE A 1 149 ? -30.520 -13.621 35.283 1.00 59.34 149 ILE A CA 1
ATOM 1180 C C . ILE A 1 149 ? -30.584 -14.932 34.504 1.00 59.34 149 ILE A C 1
ATOM 1182 O O . ILE A 1 149 ? -29.981 -15.076 33.437 1.00 59.34 149 ILE A O 1
ATOM 1186 N N . GLU A 1 150 ? -31.264 -15.915 35.097 1.00 48.22 150 GLU A N 1
ATOM 1187 C CA . GLU A 1 150 ? -31.499 -17.227 34.520 1.00 48.22 150 GLU A CA 1
ATOM 1188 C C . GLU A 1 150 ? -31.852 -17.087 33.039 1.00 48.22 150 GLU A C 1
ATOM 1190 O O . GLU A 1 150 ? -32.757 -16.351 32.630 1.00 48.22 150 GLU A O 1
ATOM 1195 N N . ALA A 1 151 ? -31.118 -17.850 32.238 1.00 47.62 151 ALA A N 1
ATOM 1196 C CA . ALA A 1 151 ? -31.213 -17.972 30.800 1.00 47.62 151 ALA A CA 1
ATOM 1197 C C . ALA A 1 151 ? -32.639 -18.302 30.302 1.00 47.62 151 ALA A C 1
ATOM 1199 O O . ALA A 1 151 ? -32.933 -19.425 29.877 1.00 47.62 151 ALA A O 1
ATOM 1200 N N . LYS A 1 152 ? -33.528 -17.304 30.232 1.00 45.00 152 LYS A N 1
ATOM 1201 C CA . LYS A 1 152 ? -34.846 -17.424 29.579 1.00 45.00 152 LYS A CA 1
ATOM 1202 C C . LYS A 1 152 ? -34.741 -17.662 28.064 1.00 45.00 152 LYS A C 1
ATOM 1204 O O . LYS A 1 152 ? -35.714 -18.099 27.450 1.00 45.00 152 LYS A O 1
ATOM 1209 N N . THR A 1 153 ? -33.560 -17.501 27.462 1.00 48.47 153 THR A N 1
ATOM 1210 C CA . THR A 1 153 ? -33.338 -17.742 26.024 1.00 48.47 153 THR A CA 1
ATOM 1211 C C . THR A 1 153 ? -32.951 -19.195 25.696 1.00 48.47 153 THR A C 1
ATOM 1213 O O . THR A 1 153 ? -33.330 -19.700 24.641 1.00 48.47 153 THR A O 1
ATOM 1216 N N . SER A 1 154 ? -32.313 -19.941 26.611 1.00 43.91 154 SER A N 1
ATOM 1217 C CA . SER A 1 154 ? -31.904 -21.341 26.350 1.00 43.91 154 SER A CA 1
ATOM 1218 C C . SER A 1 154 ? -33.071 -22.345 26.444 1.00 43.91 154 SER A C 1
ATOM 1220 O O . SER A 1 154 ? -33.083 -23.380 25.765 1.00 43.91 154 SER A O 1
ATOM 1222 N N . ARG A 1 155 ? -34.131 -22.024 27.208 1.00 42.72 155 ARG A N 1
ATOM 1223 C CA . ARG A 1 155 ? -35.326 -22.887 27.317 1.00 42.72 155 ARG A CA 1
ATOM 1224 C C . ARG A 1 155 ? -36.178 -22.926 26.042 1.00 42.72 155 ARG A C 1
ATOM 1226 O O . ARG A 1 155 ? -36.756 -23.976 25.759 1.00 42.72 155 ARG A O 1
ATOM 1233 N N . LYS A 1 156 ? -36.240 -21.868 25.219 1.00 43.34 156 LYS A N 1
ATOM 1234 C CA . LYS A 1 156 ? -37.068 -21.899 23.990 1.00 43.34 156 LYS A CA 1
ATOM 1235 C C . LYS A 1 156 ? -36.504 -22.830 22.909 1.00 43.34 156 LYS A C 1
ATOM 1237 O O . LYS A 1 156 ? -37.284 -23.512 22.243 1.00 43.34 156 LYS A O 1
ATOM 1242 N N . THR A 1 157 ? -35.182 -22.949 22.788 1.00 44.84 157 THR A N 1
ATOM 1243 C CA . THR A 1 157 ? -34.554 -23.813 21.771 1.00 44.84 157 THR A CA 1
ATOM 1244 C C . THR A 1 157 ? -34.583 -25.289 22.175 1.00 44.84 157 THR A C 1
ATOM 1246 O O . THR A 1 157 ? -34.958 -26.136 21.366 1.00 44.84 157 THR A O 1
ATOM 1249 N N . LYS A 1 158 ? -34.310 -25.620 23.448 1.00 43.72 158 LYS A N 1
ATOM 1250 C CA . LYS A 1 158 ? -34.384 -27.018 23.922 1.00 43.72 158 LYS A CA 1
ATOM 1251 C C . LYS A 1 158 ? -35.816 -27.575 23.949 1.00 43.72 158 LYS A C 1
ATOM 1253 O O . LYS A 1 158 ? -35.999 -28.767 23.703 1.00 43.72 158 LYS A O 1
ATOM 1258 N N . THR A 1 159 ? -36.829 -26.734 24.177 1.00 45.03 159 THR A N 1
ATOM 1259 C CA . THR A 1 159 ? -38.239 -27.177 24.215 1.00 45.03 159 THR A CA 1
ATOM 1260 C C . THR A 1 159 ? -38.807 -27.425 22.813 1.00 45.03 159 THR A C 1
ATOM 1262 O O . THR A 1 159 ? -39.472 -28.438 22.605 1.00 45.03 159 THR A O 1
ATOM 1265 N N . LYS A 1 160 ? -38.482 -26.587 21.812 1.00 46.38 160 LYS A N 1
ATOM 1266 C CA . LYS A 1 160 ? -38.898 -26.830 20.414 1.00 46.38 160 LYS A CA 1
ATOM 1267 C C . LYS A 1 160 ? -38.252 -28.081 19.806 1.00 46.38 160 LYS A C 1
ATOM 1269 O O . LYS A 1 160 ? -38.928 -28.806 19.078 1.00 46.38 160 LYS A O 1
ATOM 1274 N N . THR A 1 161 ? -36.990 -28.372 20.127 1.00 49.69 161 THR A N 1
ATOM 1275 C CA . THR A 1 161 ? -36.316 -29.587 19.635 1.00 49.69 161 THR A CA 1
ATOM 1276 C C . THR A 1 161 ? -36.865 -30.855 20.297 1.00 49.69 161 THR A C 1
ATOM 1278 O O . THR A 1 161 ? -37.115 -31.831 19.598 1.00 49.69 161 THR A O 1
ATOM 1281 N N . LYS A 1 162 ? -37.160 -30.845 21.609 1.00 45.12 162 LYS A N 1
ATOM 1282 C CA . LYS A 1 162 ? -37.811 -31.995 22.272 1.00 45.12 162 LYS A CA 1
ATOM 1283 C C . L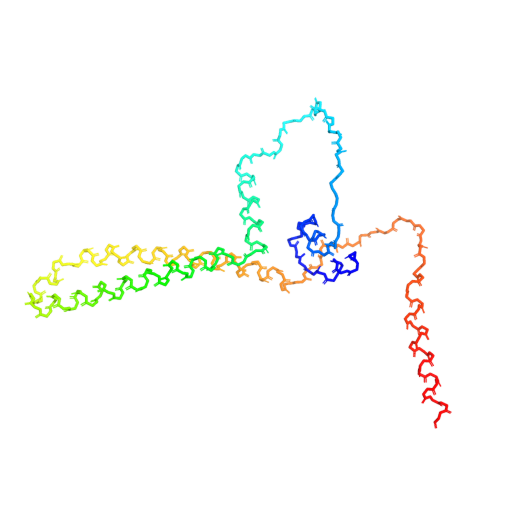YS A 1 162 ? -39.248 -32.237 21.791 1.00 45.12 162 LYS A C 1
ATOM 1285 O O . LYS A 1 162 ? -39.606 -33.390 21.578 1.00 45.12 162 LYS A O 1
ATOM 1290 N N . ALA A 1 163 ? -40.039 -31.185 21.566 1.00 48.66 163 ALA A N 1
ATOM 1291 C CA . ALA A 1 163 ? -41.414 -31.318 21.072 1.00 48.66 163 ALA A CA 1
ATOM 1292 C C . ALA A 1 163 ? -41.480 -31.862 19.631 1.00 48.66 163 ALA A C 1
ATOM 1294 O O . ALA A 1 163 ? -42.348 -32.670 19.314 1.00 48.66 163 ALA A O 1
ATOM 1295 N N . ARG A 1 164 ? -40.532 -31.485 18.760 1.00 49.41 164 ARG A N 1
ATOM 1296 C CA . ARG A 1 164 ? -40.436 -32.053 17.402 1.00 49.41 164 ARG A CA 1
ATOM 1297 C C . ARG A 1 164 ? -39.996 -33.519 17.393 1.00 49.41 164 ARG A C 1
ATOM 1299 O O . ARG A 1 164 ? -40.485 -34.280 16.567 1.00 49.41 164 ARG A O 1
ATOM 1306 N N . VAL A 1 165 ? -39.120 -33.925 18.313 1.00 53.44 165 VAL A N 1
ATOM 1307 C CA . VAL A 1 165 ? -38.660 -35.321 18.414 1.00 53.44 165 VAL A CA 1
ATOM 1308 C C . VAL A 1 165 ? -39.716 -36.235 19.053 1.00 53.44 165 VAL A C 1
ATOM 1310 O O . VAL A 1 165 ? -39.781 -37.403 18.687 1.00 53.44 165 VAL A O 1
ATOM 1313 N N . SER A 1 166 ? -40.579 -35.739 19.953 1.00 45.72 166 SER A N 1
ATOM 1314 C CA . SER A 1 166 ? -41.668 -36.563 20.508 1.00 45.72 166 SER A CA 1
ATOM 1315 C C . SER A 1 166 ? -42.824 -36.767 19.525 1.00 45.72 166 SER A C 1
ATOM 1317 O O . SER A 1 166 ? -43.380 -37.858 19.482 1.00 45.72 166 SER A O 1
ATOM 1319 N N . LEU A 1 167 ? -43.150 -35.762 18.702 1.00 50.50 167 LEU A N 1
ATOM 1320 C CA . LEU A 1 167 ? -44.161 -35.882 17.640 1.00 50.50 167 LEU A CA 1
ATOM 1321 C C . LEU A 1 167 ? -43.714 -36.813 16.501 1.00 50.50 167 LEU A C 1
ATOM 1323 O O . LEU A 1 167 ? -44.540 -37.520 15.940 1.00 50.50 167 LEU A O 1
ATOM 1327 N N . ALA A 1 168 ? -42.413 -36.882 16.201 1.00 50.41 168 ALA A N 1
ATOM 1328 C CA . ALA A 1 168 ? -41.863 -37.808 15.205 1.00 50.41 168 ALA A CA 1
ATOM 1329 C C . ALA A 1 168 ? -41.735 -39.267 15.698 1.00 50.41 168 ALA A C 1
ATOM 1331 O O . ALA A 1 168 ? -41.323 -40.127 14.930 1.00 50.41 168 ALA A O 1
ATOM 1332 N N . LYS A 1 169 ? -42.043 -39.546 16.974 1.00 49.41 169 LYS A N 1
ATOM 1333 C CA . LYS A 1 169 ? -41.961 -40.888 17.581 1.00 49.41 169 LYS A CA 1
ATOM 1334 C C . LYS A 1 169 ? -43.339 -41.495 17.893 1.00 49.41 169 LYS A C 1
ATOM 1336 O O . LYS A 1 169 ? -43.404 -42.551 18.515 1.00 49.41 169 LYS A O 1
ATOM 1341 N N . GLN A 1 170 ? -44.417 -40.805 17.511 1.00 49.56 170 GLN A N 1
ATOM 1342 C CA . GLN A 1 170 ? -45.816 -41.231 17.676 1.00 49.56 170 GLN A CA 1
ATOM 1343 C C . GLN A 1 170 ? -46.532 -41.503 16.337 1.00 49.56 170 GLN A C 1
ATOM 1345 O O . GLN A 1 170 ? -47.751 -41.660 16.324 1.00 49.56 170 GLN A O 1
ATOM 1350 N N . VAL A 1 171 ? -45.784 -41.588 15.234 1.00 44.25 171 VAL A N 1
ATOM 1351 C CA . VAL A 1 171 ? -46.222 -42.098 13.922 1.00 44.25 171 VAL A CA 1
ATOM 1352 C C . VAL A 1 171 ? -45.252 -43.199 13.523 1.00 44.25 171 VAL A C 1
ATOM 1354 O O . VAL A 1 171 ? -45.724 -44.231 13.009 1.00 44.25 171 VAL A O 1
#

Foldseek 3Di:
DVVVLVPDLAPPDPPVVSCVVPDPDDDDDDDDDDDDPDDDPPDDVVVVVVVVVVVDLRPDCVVLVVLVVVLVVLVVVVVVVVVVLVVCCVVVHDVVVVVCPVVVVVSVVVNVVSVVVSVVSVVVSVVSVCVSVVSDDPDDDPDDDDDPPDCPPVVVVVVVVVVVVVVVVVD

pLDDT: mean 77.31, std 14.03, range [42.72, 94.69]